Protein AF-A0A7M1MKP6-F1 (afdb_monomer_lite)

Sequence (111 aa):
MKYYLSVATKYDLDPFLRQIFFVPRRAKVTKNGKDVWVEKIEPLVGRDGFLAIAHKSGKFGGIRSYSEIKNYPKLVNNQWQYTQDLVAICEVYRTDTNKPFIVEVAYSEYV

Organism: Campylobacter lari (NCBI:txid201)

Secondary structure (DSSP, 8-state):
-HHHHHHHHHTT--TTTTSEEEEEEEEEEEETTEEEEEEEEEEEE-HHHHHHHHHHTT-EEEEEEEEEEEEEEEEETTEEEEEEEEEEEEEEEETT-SS-EEEEEEGGG--

Foldseek 3Di:
DVVVVVVCVVLVHDVVQVQKDWDWDWDFDQDPNDTDTDTDTDIDGDPVNLQVSQVVVVFFPDKDKDWDWDFDWDQDPNDTDTDTFTKIKMWTDGNPDPGTDIDIDTPVVPD

Radius of gyration: 17.8 Å; chains: 1; bounding box: 38×41×37 Å

pLDDT: mean 91.45, std 5.53, range [57.72, 97.88]

InterPro domains:
  IPR018330 RecT family [PF03837] (5-111)

Structure (mmCIF, N/CA/C/O backbone):
data_AF-A0A7M1MKP6-F1
#
_entry.id   AF-A0A7M1MKP6-F1
#
loop_
_atom_site.group_PDB
_atom_site.id
_atom_site.type_symbol
_atom_site.label_atom_id
_atom_site.label_alt_id
_atom_site.label_comp_id
_atom_site.label_asym_id
_atom_site.label_entity_id
_atom_site.label_seq_id
_atom_site.pdbx_PDB_ins_code
_atom_site.Cartn_x
_atom_site.Cartn_y
_atom_site.Cartn_z
_atom_site.occupancy
_atom_site.B_iso_or_equiv
_atom_site.auth_seq_id
_atom_site.auth_comp_id
_atom_site.auth_asym_id
_atom_site.auth_atom_id
_atom_site.pdbx_PDB_model_num
ATOM 1 N N . MET A 1 1 ? -6.546 2.132 21.627 1.00 57.72 1 MET A N 1
ATOM 2 C CA . MET A 1 1 ? -6.103 0.744 21.358 1.00 57.72 1 MET A CA 1
ATOM 3 C C . MET A 1 1 ? -7.200 -0.149 20.778 1.00 57.72 1 MET A C 1
ATOM 5 O O . MET A 1 1 ? -7.032 -0.583 19.649 1.00 57.72 1 MET A O 1
ATOM 9 N N . LYS A 1 2 ? -8.318 -0.409 21.488 1.00 66.94 2 LYS A N 1
ATOM 10 C CA . LYS A 1 2 ? -9.339 -1.401 21.062 1.00 66.94 2 LYS A CA 1
ATOM 11 C C . LYS A 1 2 ? -9.901 -1.181 19.647 1.00 66.94 2 LYS A C 1
ATOM 13 O O . LYS A 1 2 ? -10.031 -2.143 18.904 1.00 66.94 2 LYS A O 1
ATOM 18 N N . TYR A 1 3 ? -10.172 0.066 19.256 1.00 74.12 3 TYR A N 1
ATOM 19 C CA . TYR A 1 3 ? -10.706 0.380 17.923 1.00 74.12 3 TYR A CA 1
ATOM 20 C C . TYR A 1 3 ? -9.733 0.015 16.782 1.00 74.12 3 TYR A C 1
ATOM 22 O O . TYR A 1 3 ? -10.136 -0.616 15.810 1.00 74.12 3 TYR A O 1
ATOM 30 N N . TYR A 1 4 ? -8.443 0.327 16.917 1.00 78.12 4 TYR A N 1
ATOM 31 C CA . TYR A 1 4 ? -7.436 0.121 15.863 1.00 78.12 4 TYR A CA 1
ATOM 32 C C . TYR A 1 4 ? -7.213 -1.358 15.557 1.00 78.12 4 TYR A C 1
ATOM 34 O O . TYR A 1 4 ? -7.319 -1.784 14.410 1.00 78.12 4 TYR A O 1
ATOM 42 N N . LEU A 1 5 ? -7.004 -2.152 16.610 1.00 81.75 5 LEU A N 1
ATOM 43 C CA . LEU A 1 5 ? -6.847 -3.596 16.470 1.00 81.75 5 LEU A CA 1
ATOM 44 C C . LEU A 1 5 ? -8.123 -4.232 15.913 1.00 81.75 5 LEU A C 1
ATOM 46 O O . LEU A 1 5 ? -8.028 -5.102 15.063 1.00 81.75 5 LEU A O 1
ATOM 50 N N . SER A 1 6 ? -9.310 -3.738 16.288 1.00 87.56 6 SER A N 1
ATOM 51 C CA . SER A 1 6 ? -10.567 -4.258 15.735 1.00 87.56 6 SER A CA 1
ATOM 52 C C . SER A 1 6 ? -10.709 -4.035 14.223 1.00 87.56 6 SER A C 1
ATOM 54 O O . SER A 1 6 ? -11.219 -4.910 13.530 1.00 87.56 6 SER A O 1
ATOM 56 N N . VAL A 1 7 ? -10.220 -2.905 13.691 1.00 87.62 7 VAL A N 1
ATOM 57 C CA . VAL A 1 7 ? -10.197 -2.645 12.240 1.00 87.62 7 VAL A CA 1
ATOM 58 C C . VAL A 1 7 ? -9.227 -3.595 11.541 1.00 87.62 7 VAL A C 1
ATOM 60 O O . VAL A 1 7 ? -9.603 -4.208 10.546 1.00 87.62 7 VAL A O 1
ATOM 63 N N . ALA A 1 8 ? -8.016 -3.750 12.081 1.00 90.94 8 ALA A N 1
ATOM 64 C CA . ALA A 1 8 ? -7.026 -4.689 11.559 1.00 90.94 8 ALA A CA 1
ATOM 65 C C . ALA A 1 8 ? -7.580 -6.126 11.532 1.00 90.94 8 ALA A C 1
ATOM 67 O O . ALA A 1 8 ? -7.575 -6.761 10.485 1.00 90.94 8 ALA A O 1
ATOM 68 N N . THR A 1 9 ? -8.175 -6.594 12.634 1.00 90.38 9 THR A N 1
ATOM 69 C CA . THR A 1 9 ? -8.804 -7.921 12.721 1.00 90.38 9 THR A CA 1
ATOM 70 C C . THR A 1 9 ? -9.969 -8.080 11.745 1.00 90.38 9 THR A C 1
ATOM 72 O O . THR A 1 9 ? -10.079 -9.116 11.101 1.00 90.38 9 THR A O 1
ATOM 75 N N . LYS A 1 10 ? -10.831 -7.064 11.592 1.00 89.69 10 LYS A N 1
ATOM 76 C CA . LYS A 1 10 ? -11.990 -7.128 10.686 1.00 89.69 10 LYS A CA 1
ATOM 77 C C . LYS A 1 10 ? -11.588 -7.367 9.230 1.00 89.69 10 LYS A C 1
ATOM 79 O O . LYS A 1 10 ? -12.297 -8.073 8.520 1.00 89.69 10 LYS A O 1
ATOM 84 N N . TYR A 1 11 ? -10.495 -6.752 8.790 1.00 87.94 11 TYR A N 1
ATOM 85 C CA . TYR A 1 11 ? -9.980 -6.909 7.428 1.00 87.94 11 TYR A CA 1
ATOM 86 C C . TYR A 1 11 ? -8.887 -7.971 7.319 1.00 87.94 11 TYR A C 1
ATOM 88 O O . TYR A 1 11 ? -8.315 -8.131 6.243 1.00 87.94 11 TYR A O 1
ATOM 96 N N . ASP A 1 12 ? -8.609 -8.679 8.417 1.00 92.44 12 ASP A N 1
ATOM 97 C CA . ASP A 1 12 ? -7.524 -9.645 8.523 1.00 92.44 12 ASP A CA 1
ATOM 98 C C . ASP A 1 12 ? -6.197 -9.052 8.003 1.00 92.44 12 ASP A C 1
ATOM 100 O O . ASP A 1 12 ? -5.529 -9.606 7.135 1.00 92.44 12 ASP A O 1
ATOM 104 N N . LEU A 1 13 ? -5.847 -7.853 8.473 1.00 94.06 13 LEU A N 1
ATOM 105 C CA . LEU A 1 13 ? -4.607 -7.158 8.125 1.00 94.06 13 LEU A CA 1
ATOM 106 C C . LEU A 1 13 ? -3.655 -7.145 9.313 1.00 94.06 13 LEU A C 1
ATOM 108 O O . LEU A 1 13 ? -4.050 -6.811 10.430 1.00 94.06 13 LEU A O 1
ATOM 112 N N . ASP A 1 14 ? -2.386 -7.440 9.051 1.00 91.62 14 ASP A N 1
ATOM 113 C CA . ASP A 1 14 ? -1.350 -7.470 10.077 1.00 91.62 14 ASP A CA 1
ATOM 114 C C . ASP A 1 14 ? -0.539 -6.152 10.103 1.00 91.62 14 ASP A C 1
ATOM 116 O O . ASP A 1 14 ? 0.175 -5.836 9.140 1.00 91.62 14 ASP A O 1
ATOM 120 N N . PRO A 1 15 ? -0.613 -5.360 11.192 1.00 90.38 15 PRO A N 1
ATOM 121 C CA . PRO A 1 15 ? 0.179 -4.141 11.330 1.00 90.38 15 PRO A CA 1
ATOM 122 C C . PRO A 1 15 ? 1.690 -4.407 11.452 1.00 90.38 15 PRO A C 1
ATOM 124 O O . PRO A 1 15 ? 2.480 -3.559 11.036 1.00 90.38 15 PRO A O 1
ATOM 127 N N . PHE A 1 16 ? 2.121 -5.567 11.965 1.00 89.88 16 PHE A N 1
ATOM 128 C CA . PHE A 1 16 ? 3.542 -5.934 12.052 1.00 89.88 16 PHE A CA 1
ATOM 129 C C . PHE A 1 16 ? 4.136 -6.241 10.677 1.00 89.88 16 PHE A C 1
ATOM 131 O O . PHE A 1 16 ? 5.301 -5.939 10.426 1.00 89.88 16 PHE A O 1
ATOM 138 N N . LEU A 1 17 ? 3.315 -6.754 9.759 1.00 90.81 17 LEU A N 1
ATOM 139 C CA . LEU A 1 17 ? 3.679 -6.948 8.353 1.00 90.81 17 LEU A CA 1
ATOM 140 C C . LEU A 1 17 ? 3.465 -5.689 7.501 1.00 90.81 17 LEU A C 1
ATOM 142 O O . LEU A 1 17 ? 3.510 -5.773 6.276 1.00 90.81 17 LEU A O 1
ATOM 146 N N . ARG A 1 18 ? 3.214 -4.526 8.124 1.00 90.06 18 ARG A N 1
ATOM 147 C CA . ARG A 1 18 ? 2.983 -3.239 7.439 1.00 90.06 18 ARG A CA 1
ATOM 148 C C . ARG A 1 18 ? 1.812 -3.270 6.445 1.00 90.06 18 ARG A C 1
ATOM 150 O O . ARG A 1 18 ? 1.771 -2.498 5.488 1.00 90.06 18 ARG A O 1
ATOM 157 N N . GLN A 1 19 ? 0.830 -4.138 6.682 1.00 92.38 19 GLN A N 1
ATOM 158 C CA . GLN A 1 19 ? -0.360 -4.237 5.836 1.00 92.38 19 GLN A CA 1
ATOM 159 C C . GLN A 1 19 ? -1.379 -3.130 6.143 1.00 92.38 19 GLN A C 1
ATOM 161 O O . GLN A 1 19 ? -2.127 -2.704 5.265 1.00 92.38 19 GLN A O 1
ATOM 166 N N . ILE A 1 20 ? -1.387 -2.627 7.377 1.00 93.62 20 ILE A N 1
ATOM 167 C CA . ILE A 1 20 ? -2.215 -1.506 7.821 1.00 93.62 20 ILE A CA 1
ATOM 168 C C . ILE A 1 20 ? -1.396 -0.577 8.721 1.00 93.62 20 ILE A C 1
ATOM 170 O O . ILE A 1 20 ? -0.636 -1.026 9.577 1.00 93.62 20 ILE A O 1
ATOM 174 N N . PHE A 1 21 ? -1.573 0.725 8.532 1.00 91.62 21 PHE A N 1
ATOM 175 C CA . PHE A 1 21 ? -0.937 1.793 9.292 1.00 91.62 21 PHE A CA 1
ATOM 176 C C . PHE A 1 21 ? -1.998 2.589 10.044 1.00 91.62 21 PHE A C 1
ATOM 178 O O . PHE A 1 21 ? -3.113 2.765 9.560 1.00 91.62 21 PHE A O 1
ATOM 185 N N . PHE A 1 22 ? -1.640 3.113 11.211 1.00 91.31 22 PHE A N 1
ATOM 186 C CA . PHE A 1 22 ? -2.509 3.956 12.027 1.00 91.31 22 PHE A CA 1
ATOM 187 C C . PHE A 1 22 ? -1.849 5.318 12.185 1.00 91.31 22 PHE A C 1
ATOM 189 O O . PHE A 1 22 ? -0.972 5.494 13.028 1.00 91.31 22 PHE A O 1
ATOM 196 N N . VAL A 1 23 ? -2.235 6.264 11.331 1.00 90.44 23 VAL A N 1
ATOM 197 C CA . VAL A 1 23 ? -1.545 7.551 11.210 1.00 90.44 23 VAL A CA 1
ATOM 198 C C . VAL A 1 23 ? -2.301 8.626 11.994 1.00 90.44 23 VAL A C 1
ATOM 200 O O . VAL A 1 23 ? -3.493 8.824 11.742 1.00 90.44 23 VAL A O 1
ATOM 203 N N . PRO A 1 24 ? -1.651 9.333 12.937 1.00 89.75 24 PRO A N 1
ATOM 204 C CA . PRO A 1 24 ? -2.252 10.480 13.601 1.00 89.75 24 PRO A CA 1
ATOM 205 C C . PRO A 1 24 ? -2.405 11.639 12.619 1.00 89.75 24 PRO A C 1
ATOM 207 O O . PRO A 1 24 ? -1.457 12.051 11.952 1.00 89.75 24 PRO A O 1
ATOM 210 N N . ARG A 1 25 ? -3.616 12.182 12.531 1.00 89.31 25 ARG A N 1
ATOM 211 C CA . ARG A 1 25 ? -3.936 13.360 11.728 1.00 89.31 25 ARG A CA 1
ATOM 212 C C . ARG A 1 25 ? -4.672 14.389 12.564 1.00 89.31 25 ARG A C 1
ATOM 214 O O . ARG A 1 25 ? -5.546 14.061 13.366 1.00 89.31 25 ARG A O 1
ATOM 221 N N . ARG A 1 26 ? -4.329 15.662 12.367 1.00 91.88 26 ARG A N 1
ATOM 222 C CA . ARG A 1 26 ? -5.039 16.769 13.012 1.00 91.88 26 ARG A CA 1
ATOM 223 C C . ARG A 1 26 ? -6.368 16.995 12.307 1.00 91.88 26 ARG A C 1
ATOM 225 O O . ARG A 1 26 ? -6.399 17.257 11.110 1.00 91.88 26 ARG A O 1
ATOM 232 N N . ALA A 1 27 ? -7.448 16.947 13.071 1.00 89.75 27 ALA A N 1
ATOM 233 C CA . ALA A 1 27 ? -8.790 17.243 12.602 1.00 89.75 27 ALA A CA 1
ATOM 234 C C . ALA A 1 27 ? -9.405 18.344 13.468 1.00 89.75 27 ALA A C 1
ATOM 236 O O . ALA A 1 27 ? -9.218 18.374 14.687 1.00 89.75 27 ALA A O 1
ATOM 237 N N . LYS A 1 28 ? -10.149 19.253 12.839 1.00 92.94 28 LYS A N 1
ATOM 238 C CA . LYS A 1 28 ? -10.968 20.233 13.552 1.00 92.94 28 LYS A CA 1
ATOM 239 C C . LYS A 1 28 ? -12.311 19.576 13.861 1.00 92.94 28 LYS A C 1
ATOM 241 O O . LYS A 1 28 ? -12.968 19.078 12.951 1.00 92.94 28 LYS A O 1
ATOM 246 N N . VAL A 1 29 ? -12.702 19.539 15.130 1.00 91.19 29 VAL A N 1
ATOM 247 C CA . VAL A 1 29 ? -13.991 18.986 15.565 1.00 91.19 29 VAL A CA 1
ATOM 248 C C . VAL A 1 29 ? -14.729 20.008 16.411 1.00 91.19 29 VAL A C 1
ATOM 250 O O . VAL A 1 29 ? -14.125 20.679 17.248 1.00 91.19 29 VAL A O 1
ATOM 253 N N . THR A 1 30 ? -16.041 20.113 16.231 1.00 92.19 30 THR A N 1
ATOM 254 C CA . THR A 1 30 ? -16.871 20.973 17.072 1.00 92.19 30 THR A CA 1
ATOM 255 C C . THR A 1 30 ? -17.251 20.214 18.342 1.00 92.19 30 THR A C 1
ATOM 257 O O . THR A 1 30 ? -17.918 19.181 18.289 1.00 92.19 30 THR A O 1
ATOM 260 N N . LYS A 1 31 ? -16.820 20.714 19.502 1.00 87.06 31 LYS A N 1
ATOM 261 C CA . LYS A 1 31 ? -17.218 20.217 20.825 1.00 87.06 31 LYS A CA 1
ATOM 262 C C . LYS A 1 31 ? -17.850 21.358 21.607 1.00 87.06 31 LYS A C 1
ATOM 264 O O . LYS A 1 31 ? -17.248 22.418 21.743 1.00 87.06 31 LYS A O 1
ATOM 269 N N . ASN A 1 32 ? -19.059 21.139 22.123 1.00 88.25 32 ASN A N 1
ATOM 270 C CA . ASN A 1 32 ? -19.809 22.133 22.902 1.00 88.25 32 ASN A CA 1
ATOM 271 C C . ASN A 1 32 ? -19.916 23.500 22.190 1.00 88.25 32 ASN A C 1
ATOM 273 O O . ASN A 1 32 ? -19.698 24.544 22.798 1.00 88.25 32 ASN A O 1
ATOM 277 N N . GLY A 1 33 ? -20.178 23.491 20.877 1.00 90.94 33 GLY A N 1
ATOM 278 C CA . GLY A 1 33 ? -20.312 24.708 20.066 1.00 90.94 33 GLY A CA 1
ATOM 279 C C . GLY A 1 33 ? -19.003 25.447 19.753 1.00 90.94 33 GLY A C 1
ATOM 280 O O . GLY A 1 33 ? -19.052 26.520 19.161 1.00 90.94 33 GLY A O 1
ATOM 281 N N . LYS A 1 34 ? -17.835 24.901 20.123 1.00 91.25 34 LYS A N 1
ATOM 282 C CA . LYS A 1 34 ? -16.518 25.466 19.793 1.00 91.25 34 LYS A CA 1
ATOM 283 C C . LYS A 1 34 ? -15.703 24.503 18.946 1.00 91.25 34 LYS A C 1
ATOM 285 O O . LYS A 1 34 ? -15.669 23.302 19.213 1.00 91.25 34 LYS A O 1
ATOM 290 N N . ASP A 1 35 ? -14.995 25.044 17.965 1.00 93.81 35 ASP A N 1
ATOM 291 C CA . ASP A 1 35 ? -14.070 24.262 17.158 1.00 93.81 35 ASP A CA 1
ATOM 292 C C . ASP A 1 35 ? -12.753 24.043 17.900 1.00 93.81 35 ASP A C 1
ATOM 294 O O . ASP A 1 35 ? -12.056 24.991 18.263 1.00 93.81 35 ASP A O 1
ATOM 298 N N . VAL A 1 36 ? -12.393 22.778 18.086 1.00 94.25 36 VAL A N 1
ATOM 299 C CA . VAL A 1 36 ? -11.168 22.356 18.760 1.00 94.25 36 VAL A CA 1
ATOM 300 C C . VAL A 1 36 ? -10.365 21.472 17.813 1.00 94.25 36 VAL A C 1
ATOM 302 O O . VAL A 1 36 ? -10.908 20.586 17.153 1.00 94.25 36 VAL A O 1
ATOM 305 N N . TRP A 1 37 ? -9.055 21.702 17.743 1.00 92.50 37 TRP A N 1
ATOM 306 C CA . TRP A 1 37 ? -8.145 20.798 17.046 1.00 92.50 37 TRP A CA 1
ATOM 307 C C . TRP A 1 37 ? -7.871 19.578 17.913 1.00 92.50 37 TRP A C 1
ATOM 309 O O . TRP A 1 37 ? -7.412 19.709 19.044 1.00 92.50 37 TRP A O 1
ATOM 319 N N . VAL A 1 38 ? -8.119 18.398 17.365 1.00 91.88 38 VAL A N 1
ATOM 320 C CA . VAL A 1 38 ? -7.812 17.125 18.014 1.00 91.88 38 VAL A CA 1
ATOM 321 C C . VAL A 1 38 ? -6.950 16.274 17.098 1.00 91.88 38 VAL A C 1
ATOM 323 O O . VAL A 1 38 ? -6.976 16.423 15.875 1.00 91.88 38 VAL A O 1
ATOM 326 N N . GLU A 1 39 ? -6.190 15.369 17.696 1.00 90.12 39 GLU A N 1
ATOM 327 C CA . GLU A 1 39 ? -5.516 14.309 16.961 1.00 90.12 39 GLU A CA 1
ATOM 328 C C . GLU A 1 39 ? -6.472 13.123 16.803 1.00 90.12 39 GLU A C 1
ATOM 330 O O . GLU A 1 39 ? -7.050 12.631 17.776 1.00 90.12 39 GLU A O 1
ATOM 335 N N . LYS A 1 40 ? -6.671 12.687 15.561 1.00 88.56 40 LYS A N 1
ATOM 336 C CA . LYS A 1 40 ? -7.482 11.528 15.204 1.00 88.56 40 LYS A CA 1
ATOM 337 C C . LYS A 1 40 ? -6.598 10.524 14.481 1.00 88.56 40 LYS A C 1
ATOM 339 O O . LYS A 1 40 ? -5.864 10.884 13.571 1.00 88.56 40 LYS A O 1
ATOM 344 N N . ILE A 1 41 ? -6.692 9.261 14.871 1.00 87.75 41 ILE A N 1
ATOM 345 C CA . ILE A 1 41 ? -5.986 8.180 14.187 1.00 87.75 41 ILE A CA 1
ATOM 346 C C . ILE A 1 41 ? -6.803 7.735 12.972 1.00 87.75 41 ILE A C 1
ATOM 348 O O . ILE A 1 41 ? -7.963 7.335 13.115 1.00 87.75 41 ILE A O 1
ATOM 352 N N . GLU A 1 42 ? -6.189 7.773 11.793 1.00 88.25 42 GLU A N 1
ATOM 353 C CA . GLU A 1 42 ? -6.760 7.262 10.547 1.00 88.25 42 GLU A CA 1
ATOM 354 C C . GLU A 1 42 ? -6.072 5.949 10.137 1.00 88.25 42 GLU A C 1
ATOM 356 O O . GLU A 1 42 ? -4.841 5.915 10.032 1.00 88.25 42 GLU A O 1
ATOM 361 N N . PRO A 1 43 ? -6.831 4.857 9.917 1.00 89.50 43 PRO A N 1
ATOM 362 C CA . PRO A 1 43 ? -6.284 3.643 9.332 1.00 89.50 43 PRO A CA 1
ATOM 363 C C . PRO A 1 43 ? -5.996 3.858 7.841 1.00 89.50 43 PRO A C 1
ATOM 365 O O . PRO A 1 43 ? -6.856 4.330 7.099 1.00 89.50 43 PRO A O 1
ATOM 368 N N . LEU A 1 44 ? -4.803 3.474 7.400 1.00 90.19 44 LEU A N 1
ATOM 369 C CA . LEU A 1 44 ? -4.370 3.515 6.006 1.00 90.19 44 LEU A CA 1
ATOM 370 C C . LEU A 1 44 ? -3.836 2.145 5.597 1.00 90.19 44 LEU A C 1
ATOM 372 O O . LEU A 1 44 ? -3.174 1.472 6.382 1.00 90.19 44 LEU A O 1
ATOM 376 N N . VAL A 1 45 ? -4.112 1.734 4.364 1.00 89.25 45 VAL A N 1
ATOM 377 C CA . VAL A 1 45 ? -3.667 0.450 3.808 1.00 89.25 45 VAL A CA 1
ATOM 378 C C . VAL A 1 45 ? -2.673 0.742 2.692 1.00 89.25 45 VAL A C 1
ATOM 380 O O . VAL A 1 45 ? -2.972 1.512 1.782 1.00 89.25 45 VAL A O 1
ATOM 383 N N . GLY A 1 46 ? -1.475 0.169 2.801 1.00 84.31 46 GLY A N 1
ATOM 384 C CA . GLY A 1 46 ? -0.434 0.276 1.778 1.00 84.31 46 GLY A CA 1
ATOM 385 C C . GLY A 1 46 ? -0.468 -0.891 0.791 1.00 84.31 46 GLY A C 1
ATOM 386 O O . GLY A 1 46 ? -1.365 -1.736 0.829 1.00 84.31 46 GLY A O 1
ATOM 387 N N . ARG A 1 47 ? 0.559 -0.978 -0.063 1.00 87.19 47 ARG A N 1
ATOM 388 C CA . ARG A 1 47 ? 0.726 -2.049 -1.064 1.00 87.19 47 ARG A CA 1
ATOM 389 C C . ARG A 1 47 ? 0.541 -3.440 -0.459 1.00 87.19 47 ARG A C 1
ATOM 391 O O . ARG A 1 47 ? -0.242 -4.230 -0.975 1.00 87.19 47 ARG A O 1
ATOM 398 N N . ASP A 1 48 ? 1.249 -3.722 0.632 1.00 90.12 48 ASP A N 1
ATOM 399 C CA . ASP A 1 48 ? 1.291 -5.060 1.230 1.00 90.12 48 ASP A CA 1
ATOM 400 C C . ASP A 1 48 ? -0.077 -5.476 1.782 1.00 90.12 48 ASP A C 1
ATOM 402 O O . ASP A 1 48 ? -0.454 -6.643 1.688 1.00 90.12 48 ASP A O 1
ATOM 406 N N . GLY A 1 49 ? -0.869 -4.520 2.275 1.00 91.94 49 GLY A N 1
ATOM 407 C CA . GLY A 1 49 ? -2.241 -4.782 2.698 1.00 91.94 49 GLY A CA 1
ATOM 408 C C . GLY A 1 49 ? -3.188 -5.025 1.531 1.00 91.94 49 GLY A C 1
ATOM 409 O O . GLY A 1 49 ? -3.965 -5.976 1.570 1.00 91.94 49 GLY A O 1
ATOM 410 N N . PHE A 1 50 ? -3.093 -4.241 0.453 1.00 89.00 50 PHE A N 1
ATOM 411 C CA . PHE A 1 50 ? -3.882 -4.498 -0.756 1.00 89.00 50 PHE A CA 1
ATOM 412 C C . PHE A 1 50 ? -3.543 -5.848 -1.397 1.00 89.00 50 PHE A C 1
ATOM 414 O O . PHE A 1 50 ? -4.448 -6.573 -1.819 1.00 89.00 50 PHE A O 1
ATOM 421 N N . LEU A 1 51 ? -2.261 -6.217 -1.417 1.00 92.19 51 LEU A N 1
ATOM 422 C CA . LEU A 1 51 ? -1.797 -7.516 -1.893 1.00 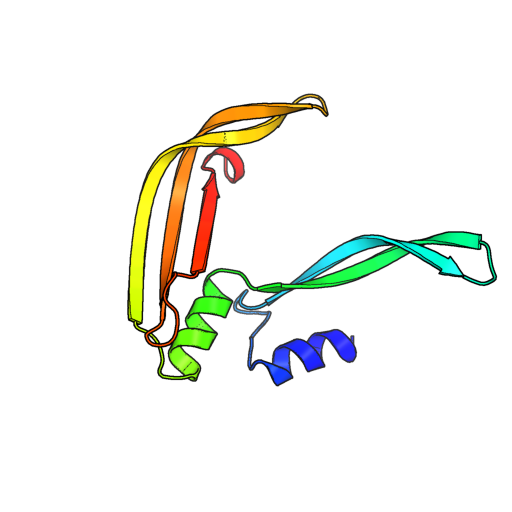92.19 51 LEU A CA 1
ATOM 423 C C . LEU A 1 51 ? -2.325 -8.656 -1.011 1.00 92.19 51 LEU A C 1
ATOM 425 O O . LEU A 1 51 ? -2.878 -9.627 -1.531 1.00 92.19 51 LEU A O 1
ATOM 429 N N . ALA A 1 52 ? -2.238 -8.517 0.315 1.00 93.56 52 ALA A N 1
ATOM 430 C CA . ALA A 1 52 ? -2.795 -9.488 1.254 1.00 93.56 52 ALA A CA 1
ATOM 431 C C . ALA A 1 52 ? -4.306 -9.676 1.043 1.00 93.56 52 ALA A C 1
ATOM 433 O O . ALA A 1 52 ? -4.774 -10.810 0.945 1.00 93.56 52 ALA A O 1
ATOM 434 N N . ILE A 1 53 ? -5.064 -8.586 0.883 1.00 91.69 53 ILE A N 1
ATOM 435 C CA . ILE A 1 53 ? -6.505 -8.634 0.593 1.00 91.69 53 ILE A CA 1
ATOM 436 C C . ILE A 1 53 ? -6.775 -9.348 -0.740 1.00 91.69 53 ILE A C 1
ATOM 438 O O . ILE A 1 53 ? -7.692 -10.170 -0.829 1.00 91.69 53 ILE A O 1
ATOM 442 N N . ALA A 1 54 ? -5.989 -9.070 -1.785 1.00 93.19 54 ALA A N 1
ATOM 443 C CA . ALA A 1 54 ? -6.116 -9.728 -3.086 1.00 93.19 54 ALA A CA 1
ATOM 444 C C . ALA A 1 54 ? -5.925 -11.249 -2.990 1.00 93.19 54 ALA A C 1
ATOM 446 O O . ALA A 1 54 ? -6.772 -11.996 -3.487 1.00 93.19 54 ALA A O 1
ATOM 447 N N . HIS A 1 55 ? -4.888 -11.707 -2.284 1.00 94.12 55 HIS A N 1
ATOM 448 C CA . HIS A 1 55 ? -4.654 -13.134 -2.062 1.00 94.12 55 HIS A CA 1
ATOM 449 C C . HIS A 1 55 ? -5.739 -13.781 -1.196 1.00 94.12 55 HIS A C 1
ATOM 451 O O . HIS A 1 55 ? -6.307 -14.794 -1.597 1.00 94.12 55 HIS A O 1
ATOM 457 N N . LYS A 1 56 ? -6.082 -13.184 -0.048 1.00 92.88 56 LYS A N 1
ATOM 458 C CA . LYS A 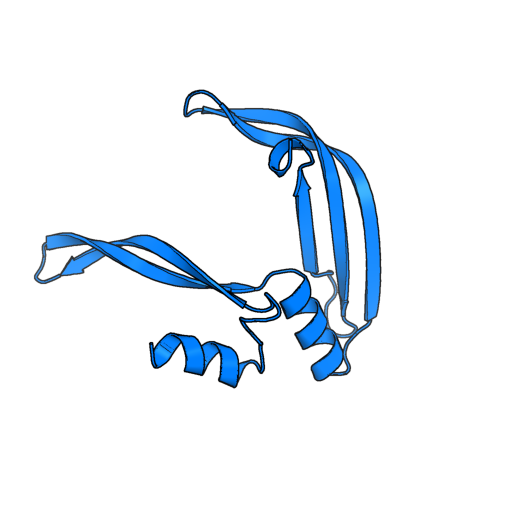1 56 ? -7.055 -13.749 0.907 1.00 92.88 56 LYS A CA 1
ATOM 459 C C . LYS A 1 56 ? -8.457 -13.890 0.325 1.00 92.88 56 LYS A C 1
ATOM 461 O O . LYS A 1 56 ? -9.163 -14.842 0.629 1.00 92.88 56 LYS A O 1
ATOM 466 N N . SER A 1 57 ? -8.851 -12.962 -0.543 1.00 92.69 57 SER A N 1
ATOM 467 C CA . SER A 1 57 ? -10.145 -13.026 -1.236 1.00 92.69 57 SER A CA 1
ATOM 468 C C . SER A 1 57 ? -10.160 -13.959 -2.455 1.00 92.69 57 SER A C 1
ATOM 470 O O . SER A 1 57 ? -11.213 -14.125 -3.068 1.00 92.69 57 SER A O 1
ATOM 472 N N . GLY A 1 58 ? -9.020 -14.545 -2.845 1.00 94.94 58 GLY A N 1
ATOM 473 C CA . GLY A 1 58 ? -8.909 -15.365 -4.057 1.00 94.94 58 GLY A CA 1
ATOM 474 C C . GLY A 1 58 ? -9.115 -14.574 -5.355 1.00 94.94 58 GLY A 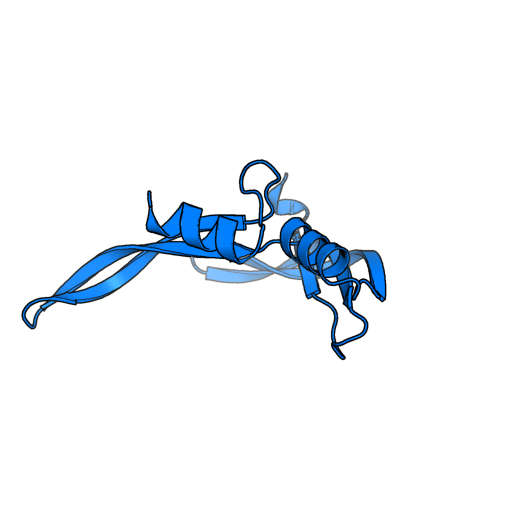C 1
ATOM 475 O O . GLY A 1 58 ? -9.447 -15.154 -6.384 1.00 94.94 58 GLY A O 1
ATOM 476 N N . LYS A 1 59 ? -8.964 -13.244 -5.307 1.00 96.81 59 LYS A N 1
ATOM 477 C CA . LYS A 1 59 ? -9.177 -12.330 -6.443 1.00 96.81 59 LYS A CA 1
ATOM 478 C C . LYS A 1 59 ? -7.880 -11.746 -6.979 1.00 96.81 59 LYS A C 1
ATOM 480 O O . LYS A 1 59 ? -7.922 -10.759 -7.704 1.00 96.81 59 LYS A O 1
ATOM 485 N N . PHE A 1 60 ? -6.730 -12.304 -6.611 1.00 96.38 60 PHE A N 1
ATOM 486 C CA . PHE A 1 60 ? -5.441 -11.853 -7.120 1.00 96.38 60 PHE A CA 1
ATOM 487 C C . PHE A 1 60 ? -5.376 -12.023 -8.644 1.00 96.38 60 PHE A C 1
ATOM 489 O O . PHE A 1 60 ? -5.505 -13.132 -9.154 1.00 96.38 60 PHE A O 1
ATOM 496 N N . GLY A 1 61 ? -5.202 -10.909 -9.356 1.00 95.75 61 GLY A N 1
ATOM 497 C CA . GLY A 1 61 ? -5.157 -10.852 -10.819 1.00 95.75 61 GLY A CA 1
ATOM 498 C C . GLY A 1 61 ? -3.756 -10.634 -11.393 1.00 95.75 61 GLY A C 1
ATOM 499 O O . GLY A 1 61 ? -3.606 -10.612 -12.608 1.00 95.75 61 GLY A O 1
ATOM 500 N N . GLY A 1 62 ? -2.740 -10.461 -10.543 1.00 95.50 62 GLY A N 1
ATOM 501 C CA . GLY A 1 62 ? -1.357 -10.222 -10.953 1.00 95.50 62 GLY A CA 1
ATOM 502 C C . GLY A 1 62 ? -0.722 -9.015 -10.265 1.00 95.50 62 GLY A C 1
ATOM 503 O O . GLY A 1 62 ? -1.378 -8.247 -9.558 1.00 95.50 62 GLY A O 1
ATOM 504 N N . ILE A 1 63 ? 0.581 -8.855 -10.483 1.00 94.88 63 ILE A N 1
ATOM 505 C CA . ILE A 1 63 ? 1.377 -7.733 -9.984 1.00 94.88 63 ILE A CA 1
ATOM 506 C C . ILE A 1 63 ? 2.285 -7.225 -11.101 1.00 94.88 63 ILE A C 1
ATOM 508 O O . ILE A 1 63 ? 2.840 -8.018 -11.863 1.00 94.88 63 ILE A O 1
ATOM 512 N N . ARG A 1 64 ? 2.448 -5.907 -11.188 1.00 95.50 64 ARG A N 1
ATOM 513 C CA . ARG A 1 64 ? 3.416 -5.267 -12.078 1.00 95.50 64 ARG A CA 1
ATOM 514 C C . ARG A 1 64 ? 4.217 -4.243 -11.290 1.00 95.50 64 ARG A C 1
ATOM 516 O O . ARG A 1 64 ? 3.638 -3.389 -10.628 1.00 95.50 64 ARG A O 1
ATOM 523 N N . SER A 1 65 ? 5.538 -4.318 -11.402 1.00 94.50 65 SER A N 1
ATOM 524 C CA . SER A 1 65 ? 6.460 -3.378 -10.765 1.00 94.50 65 SER A CA 1
ATOM 525 C C . SER A 1 65 ? 7.400 -2.805 -11.811 1.00 94.50 65 SER A C 1
ATOM 527 O O . SER A 1 65 ? 7.963 -3.555 -12.609 1.00 94.50 65 SER A O 1
ATOM 529 N N . TYR A 1 66 ? 7.555 -1.488 -11.820 1.00 96.94 66 TYR A N 1
ATOM 530 C CA . TYR A 1 66 ? 8.450 -0.780 -12.730 1.00 96.94 66 TYR A CA 1
ATOM 531 C C . TYR A 1 66 ? 8.851 0.568 -12.126 1.00 96.94 66 TYR A C 1
ATOM 533 O O . TYR A 1 66 ? 8.305 0.983 -11.106 1.00 96.94 66 TYR A O 1
ATOM 541 N N . SER A 1 67 ? 9.803 1.246 -12.758 1.00 97.06 67 SER A N 1
ATOM 542 C CA . SER A 1 67 ? 10.192 2.602 -12.379 1.00 97.06 67 SER A CA 1
ATOM 543 C C . SER A 1 67 ? 10.205 3.499 -13.604 1.00 97.06 67 SER A C 1
ATOM 545 O O . SER A 1 67 ? 10.546 3.049 -14.699 1.00 97.06 67 SER A O 1
ATOM 547 N N . GLU A 1 68 ? 9.863 4.767 -13.417 1.00 97.88 68 GLU A N 1
ATOM 548 C CA . GLU A 1 68 ? 9.920 5.782 -14.467 1.00 97.88 68 GLU A CA 1
ATOM 549 C C . GLU A 1 68 ? 10.355 7.135 -13.901 1.00 97.88 68 GLU A C 1
ATOM 551 O O . GLU A 1 68 ? 10.165 7.419 -12.718 1.00 97.88 68 GLU A O 1
ATOM 556 N N . ILE A 1 69 ? 10.946 7.977 -14.750 1.00 97.75 69 ILE A N 1
ATOM 557 C CA . ILE A 1 69 ? 11.207 9.375 -14.403 1.00 97.75 69 ILE A CA 1
ATOM 558 C C . ILE A 1 69 ? 9.947 10.176 -14.724 1.00 97.75 69 ILE A C 1
ATOM 560 O O . ILE A 1 69 ? 9.554 10.258 -15.889 1.00 97.75 69 ILE A O 1
ATOM 564 N N . LYS A 1 70 ? 9.328 10.793 -13.714 1.00 96.75 70 LYS A N 1
ATOM 565 C CA . LYS A 1 70 ? 8.108 11.596 -13.891 1.00 96.75 70 LYS A CA 1
ATOM 566 C C . LYS A 1 70 ? 8.056 12.799 -12.955 1.00 96.75 70 LYS A C 1
ATOM 568 O O . LYS A 1 70 ? 8.812 12.886 -11.992 1.00 96.75 70 LYS A O 1
ATOM 573 N N . ASN A 1 71 ? 7.151 13.736 -13.240 1.00 96.19 71 ASN A N 1
ATOM 574 C CA . ASN A 1 71 ? 6.880 14.855 -12.339 1.00 96.19 71 ASN A CA 1
ATOM 575 C C . ASN A 1 71 ? 6.206 14.340 -11.062 1.00 96.19 71 ASN A C 1
ATOM 577 O O . ASN A 1 71 ? 5.133 13.740 -11.125 1.00 96.19 71 ASN A O 1
ATOM 581 N N . TYR A 1 72 ? 6.820 14.612 -9.914 1.00 92.94 72 TYR A N 1
ATOM 582 C CA . TYR A 1 72 ? 6.324 14.240 -8.594 1.00 92.94 72 TYR A CA 1
ATOM 583 C C . TYR A 1 72 ? 6.173 15.498 -7.724 1.00 92.94 72 TYR A C 1
ATOM 585 O O . TYR A 1 72 ? 7.052 16.369 -7.757 1.00 92.94 72 TYR A O 1
ATOM 593 N N . PRO A 1 73 ? 5.061 15.649 -6.982 1.00 93.25 73 PRO A N 1
ATOM 594 C CA . PRO A 1 73 ? 4.859 16.804 -6.121 1.00 93.25 73 PRO A CA 1
ATOM 595 C C . PRO A 1 73 ? 5.764 16.715 -4.889 1.00 93.25 73 PRO A C 1
ATOM 597 O O . PRO A 1 73 ? 5.710 15.750 -4.129 1.00 93.25 73 PRO A O 1
ATOM 600 N N . LYS A 1 74 ? 6.560 17.757 -4.653 1.00 91.12 74 LYS A N 1
ATOM 601 C CA . LYS A 1 74 ? 7.373 17.913 -3.444 1.00 91.12 74 LYS A CA 1
ATOM 602 C C . LYS A 1 74 ? 7.046 19.217 -2.746 1.00 91.12 74 LYS A C 1
ATOM 604 O O . LYS A 1 74 ? 6.773 20.234 -3.385 1.00 91.12 74 LYS A O 1
ATOM 609 N N . LEU A 1 75 ? 7.089 19.185 -1.420 1.00 90.88 75 LEU A N 1
ATOM 610 C CA . LEU A 1 75 ? 6.959 20.383 -0.607 1.00 90.88 75 LEU A CA 1
ATOM 611 C C . LEU A 1 75 ? 8.349 20.999 -0.412 1.00 90.88 75 LEU A C 1
ATOM 613 O O . LEU A 1 75 ? 9.168 20.467 0.332 1.00 90.88 75 LEU A O 1
ATOM 617 N N . VAL A 1 76 ? 8.608 22.120 -1.082 1.00 90.00 76 VAL A N 1
ATOM 618 C CA . VAL A 1 76 ? 9.872 22.866 -1.022 1.00 90.00 76 VAL A CA 1
ATOM 619 C C . VAL A 1 76 ? 9.557 24.258 -0.486 1.00 90.00 76 VAL A C 1
ATOM 621 O O . VAL A 1 76 ? 8.729 24.965 -1.056 1.00 90.00 76 VAL A O 1
ATOM 624 N N . ASN A 1 77 ? 10.185 24.664 0.622 1.00 92.75 77 ASN A N 1
ATOM 625 C CA . ASN A 1 77 ? 9.952 25.970 1.260 1.00 92.75 77 ASN A CA 1
ATOM 626 C C . ASN A 1 77 ? 8.459 26.272 1.518 1.00 92.75 77 ASN A C 1
ATOM 628 O O . ASN A 1 77 ? 7.973 27.360 1.216 1.00 92.75 77 ASN A O 1
ATOM 632 N N . ASN A 1 78 ? 7.715 25.294 2.052 1.00 92.12 78 ASN A N 1
ATOM 633 C CA . ASN A 1 78 ? 6.262 25.365 2.283 1.00 92.12 78 ASN A CA 1
ATOM 634 C C . ASN A 1 78 ? 5.405 25.623 1.029 1.00 92.12 78 ASN A C 1
ATOM 636 O O . ASN A 1 78 ? 4.236 25.992 1.144 1.00 92.12 78 ASN A O 1
ATOM 640 N N . GLN A 1 79 ? 5.950 25.398 -0.164 1.00 95.06 79 GLN A N 1
ATOM 641 C CA . GLN A 1 79 ? 5.223 25.511 -1.421 1.00 95.06 79 GLN A CA 1
ATOM 642 C C . GLN A 1 79 ? 5.294 24.189 -2.181 1.00 95.06 79 GLN A C 1
ATOM 644 O O . GLN A 1 79 ? 6.344 23.552 -2.266 1.00 95.06 79 GLN A O 1
ATOM 649 N N . TRP A 1 80 ? 4.152 23.757 -2.713 1.00 94.94 80 TRP A N 1
ATOM 650 C CA . TRP A 1 80 ? 4.087 22.575 -3.565 1.00 94.94 80 TRP A CA 1
ATOM 651 C C . TRP A 1 80 ? 4.700 22.891 -4.924 1.00 94.94 80 TRP A C 1
ATOM 653 O O . TRP A 1 80 ? 4.271 23.826 -5.598 1.00 94.94 80 TRP A O 1
ATOM 663 N N . GLN A 1 81 ? 5.692 22.100 -5.320 1.00 95.81 81 GLN A N 1
ATOM 664 C CA . GLN A 1 81 ? 6.368 22.214 -6.607 1.00 95.81 81 GLN A CA 1
ATOM 665 C C . GLN A 1 81 ? 6.396 20.848 -7.290 1.00 95.81 81 GLN A C 1
ATOM 667 O O . GLN A 1 81 ? 6.565 19.820 -6.633 1.00 95.81 81 GLN A O 1
ATOM 672 N N . TYR A 1 82 ? 6.231 20.833 -8.612 1.00 94.88 82 TYR A N 1
ATOM 673 C CA . TYR A 1 82 ? 6.451 19.630 -9.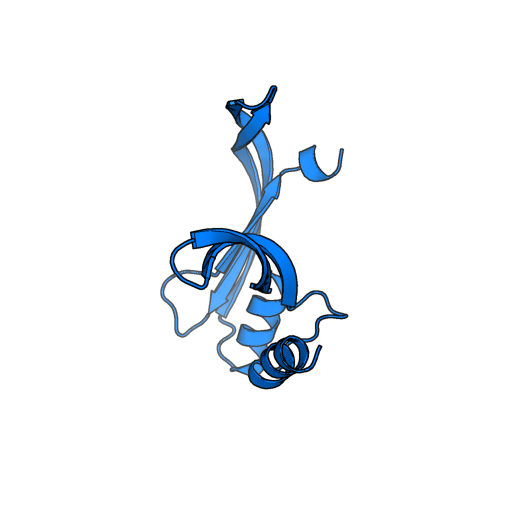410 1.00 94.88 82 TYR A CA 1
ATOM 674 C C . TYR A 1 82 ? 7.915 19.572 -9.829 1.00 94.88 82 TYR A C 1
ATOM 676 O O . TYR A 1 82 ? 8.405 20.471 -10.510 1.00 94.88 82 TYR A O 1
ATOM 684 N N . THR A 1 83 ? 8.599 18.504 -9.437 1.00 93.81 83 THR A N 1
ATOM 685 C CA . THR A 1 83 ? 9.988 18.231 -9.825 1.00 93.81 83 THR A CA 1
ATOM 686 C C . THR A 1 83 ? 10.071 16.851 -10.454 1.00 93.81 83 THR A C 1
ATOM 688 O O . THR A 1 83 ? 9.347 15.952 -10.025 1.00 93.81 83 THR A O 1
ATOM 691 N N . GLN A 1 84 ? 10.950 16.657 -11.436 1.00 96.75 84 GLN A N 1
ATOM 692 C CA . GLN A 1 84 ? 11.218 15.311 -11.937 1.00 96.75 84 GLN A CA 1
ATOM 693 C C . GLN A 1 84 ? 11.891 14.466 -10.854 1.00 96.75 84 GLN A C 1
ATOM 695 O O . GLN A 1 84 ? 12.810 14.929 -10.178 1.00 96.75 84 GLN A O 1
ATOM 700 N N . ASP A 1 85 ? 11.433 13.229 -10.711 1.00 96.88 85 ASP A N 1
ATOM 701 C CA . ASP A 1 85 ? 12.036 12.234 -9.834 1.00 96.88 85 ASP A CA 1
ATOM 702 C C . ASP A 1 85 ? 11.982 10.850 -10.482 1.00 96.88 85 ASP A C 1
ATOM 704 O O . ASP A 1 85 ? 11.131 10.591 -11.337 1.00 96.88 85 ASP A O 1
ATOM 708 N N . LEU A 1 86 ? 12.880 9.962 -10.060 1.00 97.25 86 LEU A N 1
ATOM 709 C CA . LEU A 1 86 ? 12.770 8.537 -10.324 1.00 97.25 86 LEU A CA 1
ATOM 710 C C . LEU A 1 86 ? 11.730 7.962 -9.360 1.00 97.25 86 LEU A C 1
ATOM 712 O O . LEU A 1 86 ? 11.940 7.928 -8.150 1.00 97.25 86 LEU A O 1
ATOM 716 N N . VAL A 1 87 ? 10.605 7.500 -9.893 1.00 97.12 87 VAL A N 1
ATOM 717 C CA . VAL A 1 87 ? 9.488 6.980 -9.101 1.00 97.12 87 VAL A CA 1
ATOM 718 C C . VAL A 1 87 ? 9.366 5.481 -9.333 1.00 97.12 87 VAL A C 1
ATOM 720 O O . VAL A 1 87 ? 9.260 5.031 -10.474 1.00 97.12 87 VAL A O 1
ATOM 723 N N . ALA A 1 88 ? 9.375 4.707 -8.249 1.00 95.19 88 ALA A N 1
ATOM 724 C CA . ALA A 1 88 ? 9.045 3.289 -8.276 1.00 95.19 88 ALA A CA 1
ATOM 725 C C . ALA A 1 88 ? 7.527 3.119 -8.161 1.00 95.19 88 ALA A C 1
ATOM 727 O O . ALA A 1 88 ? 6.899 3.705 -7.278 1.00 95.19 88 ALA A O 1
ATOM 728 N N . ILE A 1 89 ? 6.944 2.306 -9.037 1.00 94.88 89 ILE A N 1
ATOM 729 C CA . ILE A 1 89 ? 5.502 2.087 -9.151 1.00 94.88 89 ILE A CA 1
ATOM 730 C C . ILE A 1 89 ? 5.219 0.594 -9.003 1.00 94.88 89 ILE A C 1
ATOM 732 O O . ILE A 1 89 ? 5.858 -0.251 -9.635 1.00 94.88 89 ILE A O 1
ATOM 736 N N . CYS A 1 90 ? 4.239 0.265 -8.165 1.00 93.19 90 CYS A N 1
ATOM 737 C CA . CYS A 1 90 ? 3.715 -1.082 -8.016 1.00 93.19 90 CYS A CA 1
ATOM 738 C C . CYS A 1 90 ? 2.204 -1.080 -8.229 1.00 93.19 90 CYS A C 1
ATOM 740 O O . CYS A 1 90 ? 1.468 -0.385 -7.529 1.00 93.19 90 CYS A O 1
ATOM 742 N N . GLU A 1 91 ? 1.748 -1.928 -9.142 1.00 94.62 91 GLU A N 1
ATOM 743 C CA . GLU A 1 91 ? 0.345 -2.138 -9.471 1.00 94.62 91 GLU A CA 1
ATOM 744 C C . GLU A 1 91 ? -0.074 -3.542 -9.025 1.00 94.62 91 GLU A C 1
ATOM 746 O O . GLU A 1 91 ? 0.504 -4.542 -9.457 1.00 94.62 91 GLU A O 1
ATOM 751 N N . VAL A 1 92 ? -1.086 -3.629 -8.164 1.00 93.44 92 VAL A N 1
ATOM 752 C CA . VAL A 1 92 ? -1.709 -4.892 -7.750 1.00 93.44 92 VAL A CA 1
ATOM 753 C C . VAL A 1 92 ? -3.059 -5.011 -8.441 1.00 93.44 92 VAL A C 1
ATOM 755 O O . VAL A 1 92 ? -3.968 -4.216 -8.195 1.00 93.44 92 VAL A O 1
ATOM 758 N N . TYR A 1 93 ? -3.196 -6.020 -9.294 1.00 94.88 93 TYR A N 1
ATOM 759 C CA . TYR A 1 93 ? -4.408 -6.279 -10.054 1.00 94.88 93 TYR A CA 1
ATOM 760 C C . TYR A 1 93 ? -5.324 -7.226 -9.293 1.00 94.88 93 TYR A C 1
ATOM 762 O O . TYR A 1 93 ? -4.879 -8.178 -8.641 1.00 94.88 93 TYR A O 1
ATOM 770 N N . ARG A 1 94 ? -6.627 -6.992 -9.423 1.00 95.94 94 ARG A N 1
ATOM 771 C CA . ARG A 1 94 ? -7.653 -7.924 -8.976 1.00 95.94 94 ARG A CA 1
ATOM 772 C C . ARG A 1 94 ? -8.569 -8.309 -10.119 1.00 95.94 94 ARG A C 1
ATOM 774 O O . ARG A 1 94 ? -8.798 -7.523 -11.027 1.00 95.94 94 ARG A O 1
ATOM 781 N N . THR A 1 95 ? -9.124 -9.512 -10.048 1.00 96.94 95 THR A N 1
ATOM 782 C CA . THR A 1 95 ? -10.042 -10.033 -11.069 1.00 96.94 95 THR A CA 1
ATOM 783 C C . THR A 1 95 ? -11.443 -9.420 -10.991 1.00 96.94 95 THR A C 1
ATOM 785 O O . THR A 1 95 ? -12.239 -9.600 -11.903 1.00 96.94 95 THR A O 1
ATOM 788 N N . ASP A 1 96 ? -11.785 -8.767 -9.878 1.00 95.88 96 ASP A N 1
ATOM 789 C CA . ASP A 1 96 ? -13.101 -8.174 -9.607 1.00 95.88 96 ASP A CA 1
ATOM 790 C C . ASP A 1 96 ? -13.108 -6.638 -9.683 1.00 95.88 96 ASP A C 1
ATOM 792 O O . ASP A 1 96 ? -14.121 -6.011 -9.377 1.00 95.88 96 ASP A O 1
ATOM 796 N N . THR A 1 97 ? -12.002 -6.023 -10.111 1.00 92.31 97 THR A N 1
ATOM 797 C CA . THR A 1 97 ? -11.899 -4.579 -10.338 1.00 92.31 97 THR A CA 1
ATOM 798 C C . THR A 1 97 ? -11.377 -4.295 -11.741 1.00 92.31 97 THR A C 1
ATOM 800 O O . THR A 1 97 ? -10.618 -5.066 -12.318 1.00 92.31 97 THR A O 1
ATOM 803 N N . ASN A 1 98 ? -11.778 -3.159 -12.309 1.00 94.44 98 ASN A N 1
ATOM 804 C CA . ASN A 1 98 ? -11.294 -2.709 -13.618 1.00 94.44 98 ASN A CA 1
ATOM 805 C C . ASN A 1 98 ? -9.980 -1.915 -13.542 1.00 94.44 98 ASN A C 1
ATOM 807 O O . ASN A 1 98 ? -9.380 -1.621 -14.572 1.00 94.44 98 ASN A O 1
ATOM 811 N N . LYS A 1 99 ? -9.557 -1.527 -12.336 1.00 94.25 99 LYS A N 1
ATOM 812 C CA . LYS A 1 99 ? -8.342 -0.751 -12.080 1.00 94.25 99 LYS A CA 1
ATOM 813 C C . LYS A 1 99 ? -7.494 -1.446 -11.013 1.00 94.25 99 LYS A C 1
ATOM 815 O O . LYS A 1 99 ? -8.074 -1.995 -10.066 1.00 94.25 99 LYS A O 1
ATOM 820 N N . PRO A 1 100 ? -6.157 -1.420 -11.145 1.00 93.56 100 PRO A N 1
ATOM 821 C CA . PRO A 1 100 ? -5.269 -1.918 -10.109 1.00 93.56 100 PRO A CA 1
ATOM 822 C C . PRO A 1 100 ? -5.232 -0.964 -8.912 1.00 93.56 100 PRO A C 1
ATOM 824 O O . PRO A 1 100 ? -5.562 0.221 -9.017 1.00 93.56 100 PRO A O 1
ATOM 827 N N . PHE A 1 101 ? -4.766 -1.472 -7.776 1.00 91.50 101 PHE A N 1
ATOM 828 C CA . PHE A 1 101 ? -4.270 -0.621 -6.700 1.00 91.50 101 PHE A CA 1
ATOM 829 C C . PHE A 1 101 ? -2.840 -0.215 -7.018 1.00 91.50 101 PHE A C 1
ATOM 831 O O . PHE A 1 101 ? -2.008 -1.077 -7.297 1.00 91.50 101 PH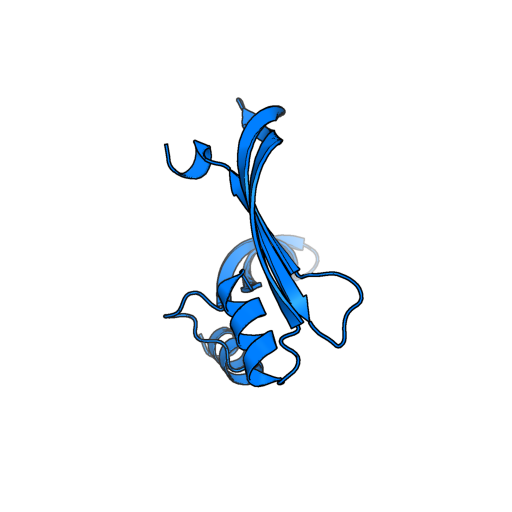E A O 1
ATOM 838 N N . ILE A 1 102 ? -2.565 1.084 -6.967 1.00 92.50 102 ILE A N 1
ATOM 839 C CA . ILE A 1 102 ? -1.275 1.645 -7.359 1.00 92.50 102 ILE A CA 1
ATOM 840 C C . ILE A 1 102 ? -0.624 2.266 -6.132 1.00 92.50 102 ILE A C 1
ATOM 842 O O . ILE A 1 102 ? -1.254 3.038 -5.408 1.00 92.50 102 ILE A O 1
ATOM 846 N N . VAL A 1 103 ? 0.638 1.918 -5.907 1.00 90.81 103 VAL A N 1
ATOM 847 C CA . VAL A 1 103 ? 1.502 2.579 -4.933 1.00 90.81 103 VAL A CA 1
ATOM 848 C C . VAL A 1 103 ? 2.721 3.103 -5.662 1.00 90.81 103 VAL A C 1
ATOM 850 O O . VAL A 1 103 ? 3.359 2.372 -6.418 1.00 90.81 103 VAL A O 1
ATOM 853 N N . GLU A 1 104 ? 3.031 4.367 -5.408 1.00 92.94 104 GLU A N 1
ATOM 854 C CA . GLU A 1 104 ? 4.176 5.067 -5.968 1.00 92.94 104 GLU A CA 1
ATOM 855 C C . GLU A 1 104 ? 5.054 5.562 -4.828 1.00 92.94 104 GLU A C 1
ATOM 857 O O . GLU A 1 104 ? 4.534 6.008 -3.804 1.00 92.94 104 GLU A O 1
ATOM 862 N N . VAL A 1 105 ? 6.370 5.475 -5.003 1.00 91.38 105 VAL A N 1
ATOM 863 C CA . VAL A 1 105 ? 7.333 6.028 -4.052 1.00 91.38 105 VAL A CA 1
ATOM 864 C C . VAL A 1 105 ? 8.455 6.708 -4.822 1.00 91.38 105 VAL A C 1
ATOM 866 O O . VAL A 1 105 ? 9.061 6.101 -5.711 1.00 91.38 105 VAL A O 1
ATOM 869 N N . ALA A 1 106 ? 8.718 7.972 -4.502 1.00 94.44 106 ALA A N 1
ATOM 870 C CA . ALA A 1 106 ? 9.802 8.728 -5.114 1.00 94.44 106 ALA A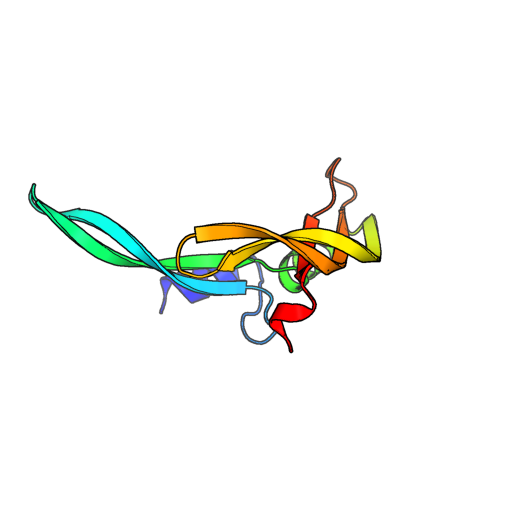 CA 1
ATOM 871 C C . ALA A 1 106 ? 11.154 8.337 -4.502 1.00 94.44 106 ALA A C 1
ATOM 873 O O . ALA A 1 106 ? 11.271 8.175 -3.288 1.00 94.44 106 ALA A O 1
ATOM 874 N N . TYR A 1 107 ? 12.194 8.211 -5.330 1.00 93.62 107 TYR A N 1
ATOM 875 C CA . TYR A 1 107 ? 13.537 7.840 -4.877 1.00 93.62 107 TYR A CA 1
ATOM 876 C C . TYR A 1 107 ? 14.074 8.812 -3.821 1.00 93.62 107 TYR A C 1
ATOM 878 O O . TYR A 1 107 ? 14.674 8.378 -2.840 1.00 93.62 107 TYR A O 1
ATOM 886 N N . SER A 1 108 ? 13.771 10.109 -3.951 1.00 91.69 108 SER A N 1
ATOM 887 C CA . SER A 1 108 ? 14.168 11.119 -2.966 1.00 91.69 108 SER A CA 1
ATOM 888 C C . SER A 1 108 ? 13.545 10.966 -1.577 1.00 91.69 108 SER A C 1
ATOM 890 O O . SER A 1 108 ? 13.900 11.718 -0.682 1.00 91.69 108 SER A O 1
ATOM 892 N N . GLU A 1 109 ? 12.556 10.091 -1.381 1.00 87.06 109 GLU A N 1
ATOM 893 C CA . GLU A 1 109 ? 12.054 9.790 -0.031 1.00 87.06 109 GLU A CA 1
ATOM 894 C C . GLU A 1 109 ? 13.065 8.961 0.782 1.00 87.06 109 GLU A C 1
ATOM 896 O O . GLU A 1 109 ? 12.934 8.854 2.001 1.00 87.06 109 GLU A O 1
ATOM 901 N N . TYR A 1 110 ? 14.078 8.392 0.118 1.00 85.38 110 TYR A N 1
ATOM 902 C CA . TYR A 1 110 ? 15.083 7.515 0.720 1.00 85.38 110 TYR A CA 1
ATOM 903 C C . TYR A 1 110 ? 16.525 8.031 0.625 1.00 85.38 110 TYR A C 1
ATOM 905 O O . TYR A 1 110 ? 17.415 7.372 1.168 1.00 85.38 110 TYR A O 1
ATOM 913 N N . VAL A 1 111 ? 16.770 9.163 -0.048 1.00 82.75 111 VAL A N 1
ATOM 914 C CA . VAL A 1 111 ? 18.106 9.770 -0.210 1.00 82.75 111 VAL A CA 1
ATOM 915 C C . VAL A 1 111 ? 18.159 11.219 0.234 1.00 82.75 111 VAL A C 1
ATOM 917 O O . VAL A 1 111 ? 17.135 11.921 0.091 1.00 82.75 111 VAL A O 1
#